Protein AF-A0A426DD70-F1 (afdb_monomer)

pLDDT: mean 80.96, std 17.97, range [44.03, 95.69]

Solvent-accessible surface area (backbone atoms only — not comparable to full-atom values): 3493 Å² total; per-residue (Å²): 132,80,69,72,64,60,56,56,64,51,53,56,52,56,52,52,52,54,53,51,52,53,51,51,37,50,55,51,42,48,53,43,44,77,72,68,49,55,62,64,60,40,12,63,74,60,72,48,55,48,69,59,46,30,56,72,70,66,68,114

Structure (mmCIF, N/CA/C/O backbone):
data_AF-A0A426DD70-F1
#
_entry.id   AF-A0A426DD70-F1
#
loop_
_atom_site.group_PDB
_atom_site.id
_atom_site.type_symbol
_atom_site.label_atom_id
_atom_site.label_alt_id
_atom_site.label_comp_id
_atom_site.label_asym_id
_atom_site.label_entity_id
_atom_site.label_seq_id
_atom_site.pdbx_PDB_ins_code
_atom_site.Cartn_x
_atom_site.Cartn_y
_atom_site.Cartn_z
_atom_site.occupancy
_atom_site.B_iso_or_equiv
_atom_site.auth_seq_id
_atom_site.auth_comp_id
_atom_site.auth_asym_id
_atom_site.auth_atom_id
_atom_site.pdbx_PDB_model_num
ATOM 1 N N . MET A 1 1 ? 29.555 -2.745 -32.652 1.00 44.03 1 MET A N 1
ATOM 2 C CA . MET A 1 1 ? 28.473 -2.208 -31.796 1.00 44.03 1 MET A CA 1
ATOM 3 C C . MET A 1 1 ? 28.070 -3.296 -30.812 1.00 44.03 1 MET A C 1
ATOM 5 O O . MET A 1 1 ? 27.577 -4.320 -31.259 1.00 44.03 1 MET A O 1
ATOM 9 N N . CYS A 1 2 ? 28.322 -3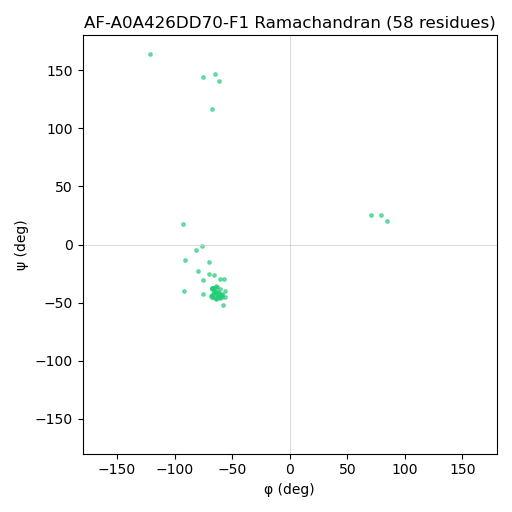.125 -29.512 1.00 51.69 2 CYS A N 1
ATOM 10 C CA . CYS A 1 2 ? 27.934 -4.125 -28.510 1.00 51.69 2 CYS A CA 1
ATOM 11 C C . CYS A 1 2 ? 26.405 -4.197 -28.383 1.00 51.69 2 CYS A C 1
ATOM 13 O O . CYS A 1 2 ? 25.770 -3.221 -27.986 1.00 51.69 2 CYS A O 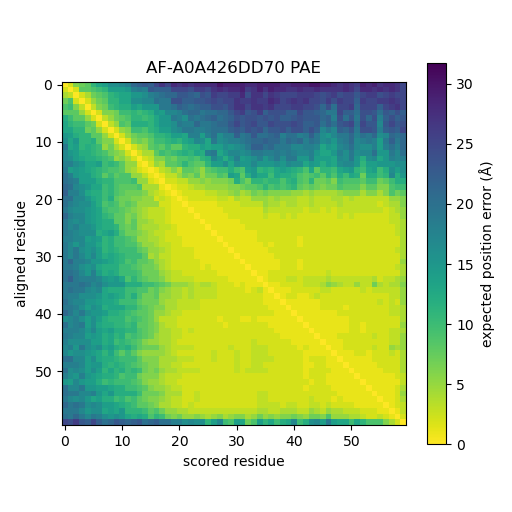1
ATOM 15 N N . GLN A 1 3 ? 25.814 -5.346 -28.718 1.00 53.94 3 GLN A N 1
ATOM 16 C CA . GLN A 1 3 ? 24.388 -5.631 -28.508 1.00 53.94 3 GLN A CA 1
ATOM 17 C C . GLN A 1 3 ? 24.031 -5.799 -27.020 1.00 53.94 3 GLN A C 1
ATOM 19 O O . GLN A 1 3 ? 22.927 -5.434 -26.639 1.00 53.94 3 GLN A O 1
ATOM 24 N N . ALA A 1 4 ? 24.985 -6.195 -26.170 1.00 54.22 4 ALA A N 1
ATOM 25 C CA . ALA A 1 4 ? 24.743 -6.518 -24.759 1.00 54.22 4 ALA A CA 1
ATOM 26 C C . ALA A 1 4 ? 24.295 -5.334 -23.871 1.00 54.22 4 ALA A C 1
ATOM 28 O O . ALA A 1 4 ? 23.603 -5.529 -22.881 1.00 54.22 4 ALA A O 1
ATOM 29 N N . ILE A 1 5 ? 24.649 -4.089 -24.214 1.00 53.66 5 ILE A N 1
ATOM 30 C CA . ILE A 1 5 ? 24.330 -2.916 -23.370 1.00 53.66 5 ILE A CA 1
ATOM 31 C C . ILE A 1 5 ? 22.870 -2.45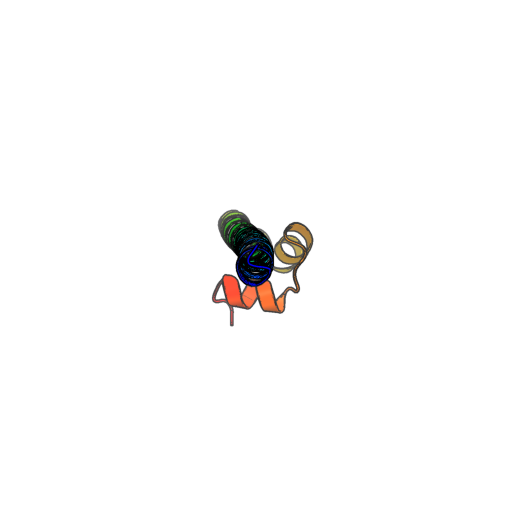9 -23.549 1.00 53.66 5 ILE A C 1
ATOM 33 O O . ILE A 1 5 ? 22.304 -1.804 -22.674 1.00 53.66 5 ILE A O 1
ATOM 37 N N . ARG A 1 6 ? 22.232 -2.791 -24.681 1.00 49.12 6 ARG A N 1
ATOM 38 C CA . ARG A 1 6 ? 20.854 -2.353 -24.963 1.00 49.12 6 ARG A CA 1
ATOM 39 C C . ARG A 1 6 ? 19.805 -3.130 -24.174 1.00 49.12 6 ARG A C 1
ATOM 41 O O . ARG A 1 6 ? 18.777 -2.546 -23.846 1.00 49.12 6 ARG A O 1
ATOM 48 N N . GLU A 1 7 ? 20.075 -4.391 -23.856 1.00 49.25 7 GLU A N 1
ATOM 49 C CA . GLU A 1 7 ? 19.132 -5.253 -23.134 1.00 49.25 7 GLU A CA 1
ATOM 50 C C . GLU A 1 7 ? 19.066 -4.887 -21.644 1.00 49.25 7 GLU A C 1
ATOM 52 O O . GLU A 1 7 ? 17.975 -4.684 -21.119 1.00 49.25 7 GLU A O 1
ATOM 57 N N . ILE A 1 8 ? 20.214 -4.618 -21.008 1.00 53.28 8 ILE A N 1
ATOM 58 C CA . ILE A 1 8 ? 20.279 -4.184 -19.599 1.00 53.28 8 ILE A CA 1
ATOM 59 C C . ILE A 1 8 ? 19.478 -2.884 -19.381 1.00 53.28 8 ILE A C 1
ATOM 61 O O . ILE A 1 8 ? 18.674 -2.782 -18.462 1.00 53.28 8 ILE A O 1
ATOM 65 N N . ARG A 1 9 ? 19.591 -1.912 -20.298 1.00 50.03 9 ARG A N 1
ATOM 66 C CA . ARG A 1 9 ? 18.916 -0.600 -20.188 1.00 50.03 9 ARG A CA 1
ATOM 67 C C . ARG A 1 9 ? 17.388 -0.631 -20.355 1.00 50.03 9 ARG A C 1
ATOM 69 O O . ARG A 1 9 ? 16.725 0.384 -20.107 1.00 50.03 9 ARG A O 1
ATOM 76 N N . MET A 1 10 ? 16.841 -1.726 -20.879 1.00 54.56 10 MET A N 1
ATOM 77 C CA . MET A 1 10 ? 15.395 -1.938 -21.027 1.00 54.56 10 MET A CA 1
ATOM 78 C C . MET A 1 10 ? 14.832 -2.659 -19.801 1.00 54.56 10 MET A C 1
ATOM 80 O O . MET A 1 10 ? 13.778 -2.262 -19.306 1.00 54.56 10 MET A O 1
ATOM 84 N N . GLU A 1 11 ? 15.566 -3.642 -19.274 1.00 52.72 11 GLU A N 1
ATOM 85 C CA . GLU A 1 11 ? 15.203 -4.366 -18.052 1.00 52.72 11 GLU A CA 1
ATOM 86 C C . GLU A 1 11 ? 15.155 -3.420 -16.836 1.00 52.72 11 GLU A C 1
ATOM 88 O O . GLU A 1 11 ? 14.171 -3.393 -16.100 1.00 52.72 11 GLU A O 1
ATOM 93 N N . GLU A 1 12 ? 16.165 -2.554 -16.682 1.00 51.56 12 GLU A N 1
ATOM 94 C CA . GLU A 1 12 ? 16.278 -1.621 -15.547 1.00 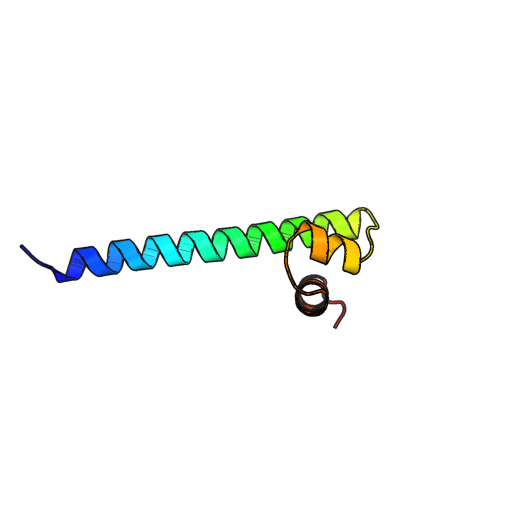51.56 12 GLU A CA 1
ATOM 95 C C . GLU A 1 12 ? 15.134 -0.600 -15.483 1.00 51.56 12 GLU A C 1
ATOM 97 O O . GLU A 1 12 ? 14.656 -0.263 -14.400 1.00 51.56 12 GLU A O 1
ATOM 102 N N . ARG A 1 13 ? 14.652 -0.125 -16.641 1.00 58.12 13 ARG A N 1
ATOM 103 C CA . ARG A 1 13 ? 13.499 0.789 -16.689 1.00 58.12 13 ARG A CA 1
ATOM 104 C C . ARG A 1 13 ? 12.210 0.090 -16.278 1.00 58.12 13 ARG A C 1
ATOM 106 O O . ARG A 1 13 ? 11.473 0.619 -15.454 1.00 58.12 13 ARG A O 1
ATOM 113 N N . LYS A 1 14 ? 11.990 -1.122 -16.785 1.00 57.47 14 LYS A N 1
ATOM 114 C CA . LYS A 1 1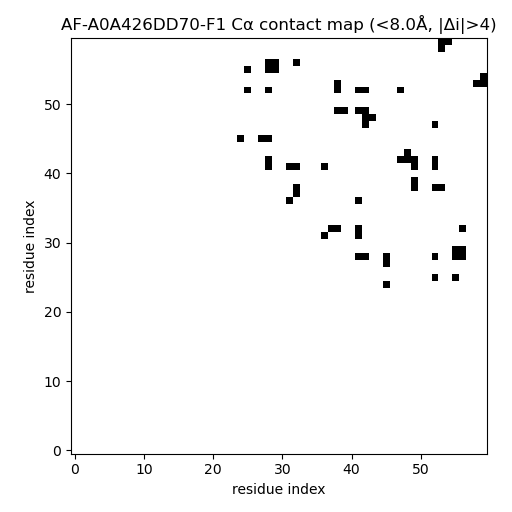4 ? 10.7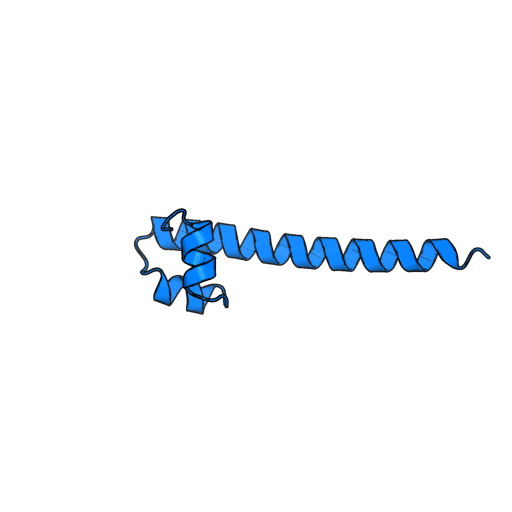76 -1.891 -16.509 1.00 57.47 14 LYS A CA 1
ATOM 115 C C . LYS A 1 14 ? 10.677 -2.307 -15.037 1.00 57.47 14 LYS A C 1
ATOM 117 O O . LYS A 1 14 ? 9.590 -2.264 -14.467 1.00 57.47 14 LYS A O 1
ATOM 122 N N . ILE A 1 15 ? 11.810 -2.646 -14.416 1.00 61.06 15 ILE A N 1
ATOM 123 C CA . ILE A 1 15 ? 11.898 -2.953 -12.979 1.00 61.06 15 ILE A CA 1
ATOM 124 C C . ILE A 1 15 ? 11.633 -1.695 -12.140 1.00 61.06 15 ILE A C 1
ATOM 126 O O . ILE A 1 15 ? 10.847 -1.746 -11.197 1.00 61.06 15 ILE A O 1
ATOM 130 N N . GLY A 1 16 ? 12.226 -0.553 -12.506 1.00 64.69 16 GLY A N 1
ATOM 131 C CA . GLY A 1 16 ? 12.011 0.710 -11.793 1.00 64.69 16 GLY A CA 1
ATOM 132 C C . GLY A 1 16 ? 10.564 1.214 -11.856 1.00 64.69 16 GLY A C 1
ATOM 133 O O . GLY A 1 16 ? 10.057 1.756 -10.874 1.00 64.69 16 GLY A O 1
ATOM 134 N N . GLU A 1 17 ? 9.877 1.010 -12.983 1.00 65.56 17 GLU A N 1
ATOM 135 C CA . GLU A 1 17 ? 8.460 1.363 -13.133 1.00 65.56 17 GLU A CA 1
ATOM 136 C C . GLU A 1 17 ? 7.560 0.481 -12.256 1.00 65.56 17 GLU A C 1
ATOM 138 O O . GLU A 1 17 ? 6.710 1.007 -11.539 1.00 65.56 17 GLU A O 1
ATOM 143 N N . GLN A 1 18 ? 7.788 -0.838 -12.236 1.00 67.25 18 GLN A N 1
ATOM 144 C CA . GLN A 1 18 ? 7.011 -1.762 -11.400 1.00 67.25 18 GLN A CA 1
ATOM 145 C C . GLN A 1 18 ? 7.225 -1.530 -9.897 1.00 67.25 18 GLN A C 1
ATOM 147 O O . GLN A 1 18 ? 6.259 -1.547 -9.133 1.00 67.25 18 GLN A O 1
ATOM 152 N N . ASP A 1 19 ? 8.462 -1.265 -9.468 1.00 75.50 19 ASP A N 1
ATOM 153 C CA . ASP A 1 19 ? 8.763 -0.962 -8.062 1.00 75.50 19 ASP A CA 1
ATOM 154 C C . ASP A 1 19 ? 8.130 0.375 -7.629 1.00 75.50 19 ASP A C 1
ATOM 156 O O . ASP A 1 19 ? 7.548 0.492 -6.547 1.00 75.50 19 ASP A O 1
ATOM 160 N N . GLY A 1 20 ? 8.142 1.369 -8.524 1.00 83.56 20 GLY A N 1
ATOM 161 C CA . GLY A 1 20 ? 7.488 2.658 -8.307 1.00 83.56 20 GLY A CA 1
ATOM 162 C C . GLY A 1 20 ? 5.965 2.555 -8.171 1.00 83.56 20 GLY A C 1
ATOM 163 O O . GLY A 1 20 ? 5.383 3.210 -7.302 1.00 83.56 20 GLY A O 1
ATOM 164 N N . GLU A 1 21 ? 5.319 1.730 -8.996 1.00 85.56 21 GLU A N 1
ATOM 165 C CA . GLU A 1 21 ? 3.873 1.463 -8.935 1.00 85.56 21 GLU A CA 1
ATOM 166 C C . GLU A 1 21 ? 3.493 0.770 -7.618 1.00 85.56 21 GLU A C 1
ATOM 168 O O . GLU A 1 21 ? 2.576 1.216 -6.921 1.00 85.56 21 GLU A O 1
ATOM 173 N N . LEU A 1 22 ? 4.246 -0.266 -7.226 1.00 88.06 22 LEU A N 1
ATOM 174 C CA . LEU A 1 22 ? 4.027 -0.991 -5.972 1.00 88.06 22 LEU A CA 1
ATOM 175 C C . LEU A 1 22 ? 4.183 -0.067 -4.756 1.00 88.06 22 LEU A C 1
ATOM 177 O O . LEU A 1 22 ? 3.343 -0.063 -3.852 1.00 88.06 22 LEU A O 1
ATOM 181 N N . LYS A 1 23 ? 5.240 0.754 -4.739 1.00 90.19 23 LYS A N 1
ATOM 182 C CA . LYS A 1 23 ? 5.493 1.702 -3.650 1.00 90.19 23 LYS A CA 1
ATOM 183 C C . LYS A 1 23 ? 4.366 2.728 -3.525 1.00 90.19 23 LYS A C 1
ATOM 185 O O . LYS A 1 23 ? 3.876 2.950 -2.418 1.00 90.19 23 LYS A O 1
ATOM 190 N N . LYS A 1 24 ? 3.900 3.298 -4.644 1.00 91.44 24 LYS A N 1
ATOM 191 C CA . LYS A 1 24 ? 2.764 4.235 -4.651 1.00 91.44 24 LYS A CA 1
ATOM 192 C C . LYS A 1 24 ? 1.481 3.588 -4.138 1.00 91.44 24 LYS A C 1
ATOM 194 O O . LYS A 1 24 ? 0.793 4.203 -3.326 1.00 91.44 24 LYS A O 1
ATOM 199 N N . ALA A 1 25 ? 1.178 2.363 -4.569 1.00 93.44 25 ALA A N 1
ATOM 200 C CA . ALA A 1 25 ? 0.004 1.626 -4.103 1.00 93.44 25 ALA A CA 1
ATOM 201 C C . ALA A 1 25 ? 0.061 1.376 -2.588 1.00 93.44 25 ALA A C 1
ATOM 203 O O . ALA A 1 25 ? -0.927 1.591 -1.885 1.00 93.44 25 ALA A O 1
ATOM 204 N N . ARG A 1 26 ? 1.239 1.013 -2.065 1.00 93.44 26 ARG A N 1
ATOM 205 C CA . ARG A 1 26 ? 1.460 0.816 -0.628 1.00 93.44 26 ARG A CA 1
ATOM 206 C C . ARG A 1 26 ? 1.308 2.109 0.178 1.00 93.44 26 ARG A C 1
ATOM 208 O O . ARG A 1 26 ? 0.644 2.103 1.212 1.00 93.44 26 ARG A O 1
ATOM 215 N N . GLU A 1 27 ? 1.894 3.212 -0.285 1.00 94.69 27 GLU A N 1
ATOM 216 C CA . GLU A 1 27 ? 1.754 4.522 0.368 1.00 94.69 27 GLU A CA 1
ATOM 217 C C . GLU A 1 27 ? 0.301 5.019 0.348 1.00 94.69 27 GLU A C 1
ATOM 219 O O . GLU A 1 27 ? -0.188 5.545 1.349 1.00 94.69 27 GLU A O 1
ATOM 224 N N . ALA A 1 28 ? -0.407 4.829 -0.771 1.00 94.50 28 ALA A N 1
ATOM 225 C CA . ALA A 1 28 ? -1.824 5.159 -0.882 1.00 94.50 28 ALA A CA 1
ATOM 226 C C . ALA A 1 28 ? -2.670 4.314 0.079 1.00 94.50 28 ALA A C 1
ATOM 228 O O . ALA A 1 28 ? -3.513 4.864 0.786 1.00 94.50 28 ALA A O 1
ATOM 229 N N . ALA A 1 29 ? -2.407 3.006 0.161 1.00 95.44 29 ALA A N 1
ATOM 230 C CA . ALA A 1 29 ? -3.101 2.121 1.087 1.00 95.44 29 ALA A CA 1
ATOM 231 C C . ALA A 1 29 ? -2.934 2.556 2.549 1.00 95.44 29 ALA A C 1
ATOM 233 O O . ALA A 1 29 ? -3.924 2.622 3.275 1.00 95.44 29 ALA A O 1
ATOM 234 N N . GLY A 1 30 ? -1.709 2.912 2.955 1.00 94.75 30 GLY A N 1
ATOM 235 C CA . GLY A 1 30 ? -1.421 3.439 4.292 1.00 94.75 30 GLY A CA 1
ATOM 236 C C . GLY A 1 30 ? -2.217 4.705 4.602 1.00 94.75 30 GLY A C 1
ATOM 237 O O . GLY A 1 30 ? -2.957 4.735 5.580 1.00 94.75 30 GLY A O 1
ATOM 238 N N . LYS A 1 31 ? -2.162 5.706 3.715 1.00 95.69 31 LYS A N 1
ATOM 239 C CA . LYS A 1 31 ? -2.888 6.974 3.905 1.00 95.69 31 LYS A CA 1
ATOM 240 C C . LYS A 1 31 ? -4.398 6.780 3.995 1.00 95.69 31 LYS A C 1
ATOM 242 O O . LYS A 1 31 ? -5.042 7.384 4.845 1.00 95.69 31 LYS A O 1
ATOM 247 N N . LEU A 1 32 ? -4.975 5.946 3.130 1.00 95.19 32 LEU A N 1
ATOM 248 C CA . LEU A 1 32 ? -6.414 5.672 3.159 1.00 95.19 32 LEU A CA 1
ATOM 249 C C . LEU A 1 32 ? -6.819 4.953 4.454 1.00 95.19 32 LEU A C 1
ATOM 251 O O . LEU A 1 32 ? -7.870 5.256 5.016 1.00 95.19 32 LEU A O 1
ATOM 255 N N . TYR A 1 33 ? -5.974 4.050 4.954 1.00 94.81 33 TYR A N 1
ATOM 256 C CA . TYR A 1 33 ? -6.201 3.381 6.233 1.00 94.81 33 TYR A CA 1
ATOM 257 C C . TYR A 1 33 ? -6.110 4.354 7.415 1.00 94.81 33 TYR A C 1
ATOM 259 O O . TYR A 1 33 ? -6.980 4.342 8.281 1.00 94.81 33 TYR A O 1
ATOM 267 N N . GLU A 1 34 ? -5.128 5.262 7.416 1.00 94.25 34 GLU A N 1
ATOM 268 C CA . GLU A 1 34 ? -5.018 6.341 8.411 1.00 94.25 34 GLU A CA 1
ATOM 269 C C . GLU A 1 34 ? -6.231 7.286 8.394 1.00 94.25 34 GLU A C 1
ATOM 271 O O . GLU A 1 34 ? -6.624 7.813 9.433 1.00 94.25 34 GLU A O 1
ATOM 276 N N . MET A 1 35 ? -6.873 7.463 7.235 1.00 94.75 35 MET A N 1
ATOM 277 C CA . MET A 1 35 ? -8.133 8.206 7.095 1.00 94.75 35 MET A CA 1
ATOM 278 C C . MET A 1 35 ? -9.370 7.424 7.571 1.00 94.75 35 MET A C 1
ATOM 280 O O . MET A 1 35 ? -10.481 7.955 7.527 1.00 94.75 35 MET A O 1
ATOM 284 N N . GLY A 1 36 ? -9.201 6.178 8.022 1.00 93.56 36 GLY A N 1
ATOM 285 C CA . GLY A 1 36 ? -10.274 5.334 8.545 1.00 93.56 36 GLY A CA 1
ATOM 286 C C . GLY A 1 36 ? -11.064 4.572 7.480 1.00 93.56 36 GLY A C 1
ATOM 287 O O . GLY A 1 36 ? -12.192 4.162 7.751 1.00 93.56 36 GLY A O 1
ATOM 288 N N . LEU A 1 37 ? -10.523 4.387 6.269 1.00 95.44 37 LEU A N 1
ATOM 289 C CA . LEU A 1 37 ? -11.174 3.539 5.269 1.00 95.44 37 LEU A CA 1
ATOM 290 C C . LEU A 1 37 ? -10.995 2.050 5.587 1.00 95.44 37 LEU A C 1
ATOM 292 O O . LEU A 1 37 ? -9.929 1.594 6.000 1.00 95.44 37 LEU A O 1
ATOM 296 N N . ASP A 1 38 ? -12.037 1.279 5.283 1.00 95.25 38 ASP A N 1
ATOM 297 C CA . ASP A 1 38 ? -11.996 -0.180 5.320 1.00 95.25 38 ASP A CA 1
ATOM 298 C C . ASP A 1 38 ? -10.964 -0.742 4.339 1.00 95.25 38 ASP A C 1
ATOM 300 O O . ASP A 1 38 ? -10.886 -0.320 3.181 1.00 95.25 38 ASP A O 1
ATOM 304 N N . THR A 1 39 ? -10.253 -1.789 4.756 1.00 93.81 39 THR A N 1
ATOM 305 C CA . THR A 1 39 ? -9.231 -2.450 3.934 1.00 93.81 39 THR A CA 1
ATOM 306 C C . THR A 1 39 ? -9.770 -2.965 2.593 1.00 93.81 39 THR A C 1
ATOM 308 O O . THR A 1 39 ? -9.037 -2.977 1.609 1.00 93.81 39 THR A O 1
ATOM 311 N N . ASP A 1 40 ? -11.053 -3.334 2.523 1.00 94.81 40 ASP A N 1
ATOM 312 C CA . ASP A 1 40 ? -11.718 -3.784 1.290 1.00 94.81 40 ASP A CA 1
ATOM 313 C C . ASP A 1 40 ? -11.872 -2.656 0.253 1.00 94.81 40 ASP A C 1
ATOM 315 O O . ASP A 1 40 ? -11.540 -2.809 -0.924 1.00 94.81 40 ASP A O 1
ATOM 319 N N . LYS A 1 4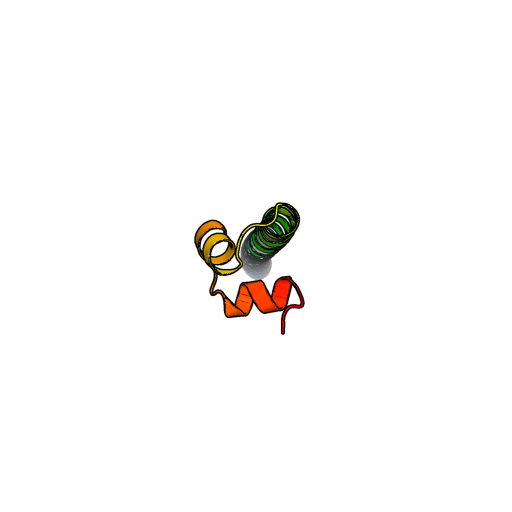1 ? -12.270 -1.462 0.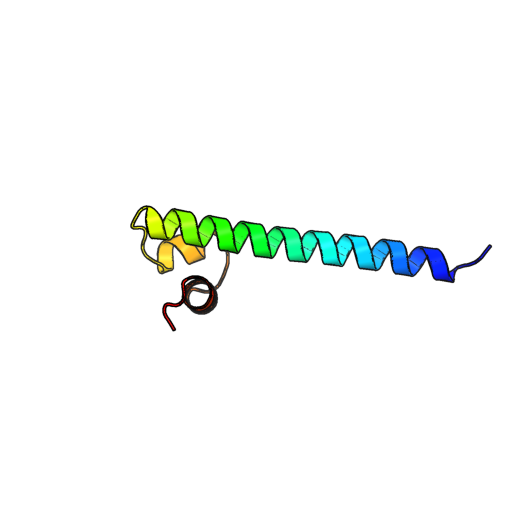711 1.00 95.25 41 LYS A N 1
ATOM 320 C CA . LYS A 1 41 ? -12.359 -0.263 -0.137 1.00 95.25 41 LYS A CA 1
ATOM 321 C C . LYS A 1 41 ? -10.981 0.204 -0.579 1.00 95.25 41 LYS A C 1
ATOM 323 O O . LYS A 1 41 ? -10.815 0.646 -1.713 1.00 95.25 41 LYS A O 1
ATOM 328 N N . ILE A 1 42 ? -9.993 0.087 0.306 1.00 95.19 42 ILE A N 1
ATOM 329 C CA . ILE A 1 42 ? -8.601 0.411 -0.006 1.00 95.19 42 ILE A CA 1
ATOM 330 C C . ILE A 1 42 ? -8.078 -0.519 -1.098 1.00 95.19 42 ILE A C 1
ATOM 332 O O . ILE A 1 42 ? -7.503 -0.034 -2.064 1.00 95.19 42 ILE A O 1
ATOM 336 N N . ALA A 1 43 ? -8.329 -1.825 -0.985 1.00 95.25 43 ALA A N 1
ATOM 337 C CA . ALA A 1 43 ? -7.964 -2.826 -1.983 1.00 95.25 43 ALA A CA 1
ATOM 338 C C . ALA A 1 43 ? -8.547 -2.516 -3.368 1.00 95.25 43 ALA A C 1
ATOM 340 O O . ALA A 1 43 ? -7.807 -2.503 -4.353 1.00 95.25 43 ALA A O 1
ATOM 341 N N . GLN A 1 44 ? -9.831 -2.148 -3.434 1.00 94.88 44 GLN A N 1
ATOM 342 C CA . GLN A 1 44 ? -10.444 -1.647 -4.668 1.00 94.88 44 GLN A CA 1
ATOM 343 C C . GLN A 1 44 ? -9.774 -0.370 -5.190 1.00 94.88 44 GLN A C 1
ATOM 345 O O . GLN A 1 44 ? -9.519 -0.267 -6.387 1.00 94.88 44 GLN A O 1
ATOM 350 N N . ALA A 1 45 ? -9.476 0.593 -4.313 1.00 92.25 45 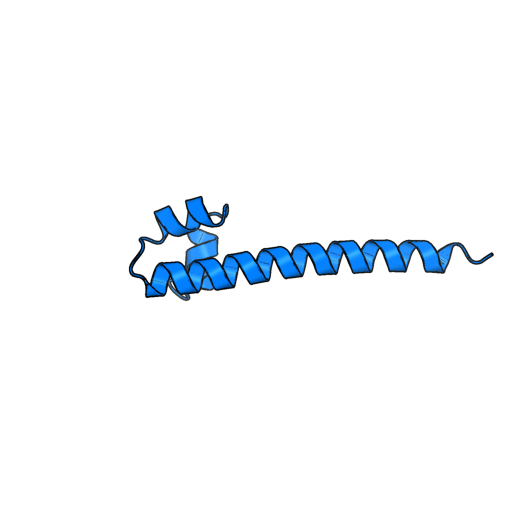ALA A N 1
ATOM 351 C CA . ALA A 1 45 ? -8.898 1.877 -4.704 1.00 92.25 45 ALA A CA 1
ATOM 352 C C . ALA A 1 45 ? -7.466 1.752 -5.248 1.00 92.25 45 ALA A C 1
ATOM 354 O O . ALA A 1 45 ? -7.099 2.466 -6.179 1.00 92.25 45 ALA A O 1
ATOM 355 N N . VAL A 1 46 ? -6.659 0.856 -4.673 1.00 92.44 46 VAL A N 1
ATOM 356 C CA . VAL A 1 46 ? -5.267 0.634 -5.095 1.00 92.44 46 VAL A CA 1
ATOM 357 C C . VAL A 1 46 ? -5.134 -0.449 -6.167 1.00 92.44 46 VAL A C 1
ATOM 359 O O . VAL A 1 46 ? -4.083 -0.544 -6.791 1.00 92.44 46 VAL A O 1
ATOM 362 N N . GLY A 1 47 ? -6.185 -1.241 -6.410 1.00 93.50 47 GLY A N 1
ATOM 363 C CA . GLY A 1 47 ? -6.217 -2.279 -7.444 1.00 93.50 47 GLY A CA 1
ATOM 364 C C . GLY A 1 47 ? -5.500 -3.578 -7.063 1.00 93.50 47 GLY A C 1
ATOM 365 O O . GLY A 1 47 ? -5.042 -4.300 -7.945 1.00 93.50 47 GLY A O 1
ATOM 366 N N . TYR A 1 48 ? -5.387 -3.881 -5.768 1.00 94.12 48 TYR A N 1
ATOM 367 C CA . TYR A 1 48 ? -4.732 -5.094 -5.261 1.00 94.12 48 TYR A CA 1
ATOM 368 C C . TYR A 1 48 ? -5.693 -5.929 -4.419 1.00 94.12 48 TYR A C 1
ATOM 370 O O . TYR A 1 48 ? -6.730 -5.448 -3.973 1.00 94.12 48 TYR A O 1
ATOM 378 N N . ALA A 1 49 ? -5.346 -7.192 -4.178 1.00 94.94 49 ALA A N 1
ATOM 379 C CA . ALA A 1 49 ? -6.131 -8.057 -3.308 1.00 94.94 49 ALA A CA 1
ATOM 380 C C . ALA A 1 49 ? -6.126 -7.548 -1.857 1.00 94.94 49 ALA A C 1
ATOM 382 O O . ALA A 1 49 ? -5.121 -7.036 -1.359 1.00 94.94 49 ALA A O 1
ATOM 383 N N . VAL A 1 50 ? -7.238 -7.763 -1.150 1.00 94.50 50 VAL A N 1
ATOM 384 C CA . VAL A 1 50 ? -7.393 -7.370 0.261 1.00 94.50 50 VAL A CA 1
ATOM 385 C C . VAL A 1 50 ? -6.299 -7.980 1.137 1.00 94.50 50 VAL A C 1
ATOM 387 O O . VAL A 1 50 ? -5.763 -7.298 2.004 1.00 94.50 50 VAL A O 1
ATOM 390 N N . GLU A 1 51 ? -5.922 -9.237 0.897 1.00 94.25 51 GLU A N 1
ATOM 391 C CA . GLU A 1 51 ? -4.839 -9.911 1.628 1.00 94.25 51 GLU A CA 1
ATOM 392 C C . GLU A 1 51 ? -3.485 -9.218 1.434 1.00 94.25 51 GLU A C 1
ATOM 394 O O . GLU A 1 51 ? -2.745 -9.018 2.396 1.00 94.25 51 GLU A O 1
ATOM 399 N N . THR A 1 52 ? -3.184 -8.775 0.210 1.00 93.94 52 THR A N 1
ATOM 400 C CA . THR A 1 52 ? -1.963 -8.018 -0.096 1.00 93.94 52 THR A CA 1
ATOM 401 C C . THR A 1 52 ? -1.936 -6.692 0.659 1.00 93.94 52 THR A C 1
ATOM 403 O O . THR A 1 52 ? -0.935 -6.355 1.290 1.00 93.94 52 THR A O 1
ATOM 406 N N . VAL A 1 53 ? -3.058 -5.968 0.655 1.00 94.44 53 VAL A N 1
ATOM 407 C CA . VAL A 1 53 ? -3.191 -4.699 1.382 1.00 94.44 53 VAL A CA 1
ATOM 408 C C . VAL A 1 53 ? -3.084 -4.909 2.894 1.00 94.44 53 VAL A C 1
ATOM 410 O O . VAL A 1 53 ? -2.394 -4.143 3.562 1.00 94.44 53 VAL A O 1
ATOM 413 N N . LYS A 1 54 ? -3.687 -5.969 3.448 1.00 94.19 54 LYS A N 1
ATOM 414 C CA . LYS A 1 54 ? -3.528 -6.333 4.867 1.00 94.19 54 LYS A CA 1
ATOM 415 C C . LYS A 1 54 ? -2.065 -6.581 5.227 1.00 94.19 54 LYS A C 1
ATOM 417 O O . LYS A 1 54 ? -1.605 -6.059 6.240 1.00 94.19 54 LYS A O 1
ATOM 422 N N . GLY A 1 55 ? -1.325 -7.289 4.371 1.00 94.25 55 GLY A N 1
ATOM 423 C CA . GLY A 1 55 ? 0.114 -7.494 4.543 1.00 94.25 55 GLY A CA 1
ATOM 424 C C . GLY A 1 55 ? 0.909 -6.182 4.541 1.00 94.25 55 GLY A C 1
ATOM 425 O O . GLY A 1 55 ? 1.824 -6.008 5.343 1.00 94.25 55 GLY A O 1
ATOM 426 N N . TRP A 1 56 ? 0.539 -5.215 3.697 1.00 93.75 56 TRP A N 1
ATOM 427 C CA . TRP A 1 56 ? 1.171 -3.889 3.683 1.00 93.75 56 TRP A CA 1
ATOM 428 C C . TRP A 1 56 ? 0.888 -3.056 4.931 1.00 93.75 56 TRP A C 1
ATOM 430 O O . TRP A 1 56 ? 1.781 -2.335 5.383 1.00 93.75 56 TRP A O 1
ATOM 440 N N . LEU A 1 57 ? -0.339 -3.149 5.448 1.00 91.62 57 LEU A N 1
ATOM 441 C CA . LEU A 1 57 ? -0.817 -2.433 6.631 1.00 91.62 57 LEU A CA 1
ATOM 442 C C . LEU A 1 57 ? -0.411 -3.109 7.952 1.00 91.62 57 LEU A C 1
ATOM 444 O O . LEU A 1 57 ? -0.681 -2.561 9.016 1.00 91.62 57 LEU A O 1
ATOM 448 N N . GLY A 1 58 ? 0.227 -4.283 7.904 1.00 90.44 58 GLY A N 1
ATOM 449 C CA . GLY A 1 58 ? 0.612 -5.034 9.102 1.00 90.44 58 GLY A CA 1
ATOM 450 C C . GLY A 1 58 ? -0.576 -5.642 9.852 1.00 90.44 58 GLY A C 1
ATOM 451 O O . GLY A 1 58 ? -0.487 -5.862 11.054 1.00 90.44 58 GLY A O 1
ATOM 452 N N . LEU A 1 59 ? -1.685 -5.897 9.151 1.00 86.00 59 LEU A N 1
ATOM 453 C CA . LEU A 1 59 ? -2.917 -6.489 9.689 1.00 86.00 59 LEU A CA 1
ATOM 454 C C . LEU A 1 59 ? -2.956 -8.024 9.532 1.00 86.00 59 LEU A C 1
ATOM 456 O O . LEU A 1 59 ? -4.044 -8.604 9.541 1.00 86.00 59 LEU A O 1
ATOM 460 N N . SER A 1 60 ? -1.797 -8.656 9.302 1.00 61.84 60 SER A N 1
ATOM 461 C CA . SER A 1 60 ? -1.643 -10.117 9.205 1.00 61.84 60 SER A CA 1
ATOM 462 C C . SER A 1 60 ? -1.809 -10.811 10.548 1.00 61.84 60 SER A C 1
ATOM 464 O O . SER A 1 60 ? -1.313 -10.270 11.560 1.00 61.84 60 SER A O 1
#

Foldseek 3Di:
DDPVVVVVVVVVVVVVVVVVLVVVLLVQLQVVVVVVDDLVVSCVVSVHDSVVSCVSNVVD

Nearest PDB structures (foldseek):
  7bhy-assembly1_A  TM=6.631E-01  e=4.995E-01  Bacillus subtilis subsp. subtilis str. 168
  7bhy-assembly2_C-2  TM=6.748E-01  e=6.102E-01  Bacillus subtilis subsp. subtilis str. 168
  3g1c-assembly1_A-2  TM=9.068E-01  e=4.837E+00  Lachnospira eligens ATCC 27750

Radius of gyration: 16.34 Å; Cα contacts (8 Å, |Δi|>4): 34; chains: 1; bounding box: 41×18×42 Å

Mean predicted aligned error: 8.62 Å

Secondary structure (DSSP, 8-state):
--SHHHHHHHHHHHHHHHHHHHHHHHHHHHHHHHTT--HHHHHHHHTS-HHHHHHHHT--

Organism: NCBI:txid2044587

Sequence (60 aa):
MCQAIREIRMEERKIGEQDGELKKAREAAGKLYEMGLDTDKIAQAVGYAVETVKGWLGLS